Protein AF-A0A3M1CTK2-F1 (afdb_monomer)

Nearest PDB structures (foldseek):
  2a5v-assembly1_A  TM=8.469E-01  e=7.578E-01  Mycobacterium tuberculosis H37Rv
  4brr-assembly2_E  TM=4.277E-01  e=2.875E+00  Escherichia coli K-12
  7y16-assembly1_B  TM=4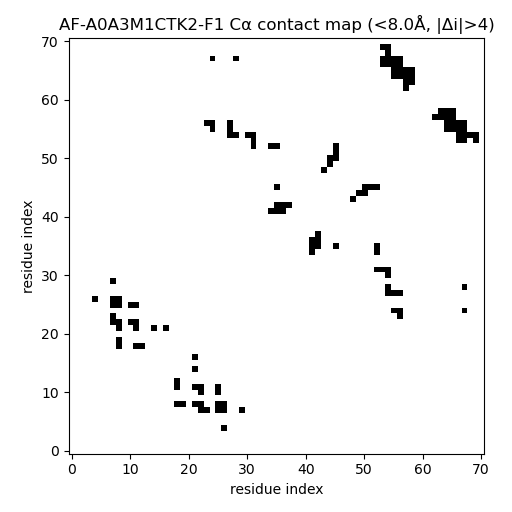.240E-01  e=6.838E+00  Cyberlindnera jadinii

Foldseek 3Di:
DVVLLVVLLVVLVVDPDDSVVSSLQSSLVVVLVCQCVPDPVNVCCVVPVVDDRWGWDQDPVVRDIGTDDDD

Structure (mmCIF, N/CA/C/O backbone):
data_AF-A0A3M1CTK2-F1
#
_entry.id   AF-A0A3M1CTK2-F1
#
loop_
_atom_site.group_PDB
_atom_site.id
_atom_site.type_symbol
_atom_site.label_atom_id
_atom_site.label_alt_id
_atom_site.label_comp_id
_atom_site.label_asym_id
_atom_site.label_entity_id
_atom_site.label_seq_id
_atom_site.pdbx_PDB_ins_code
_atom_site.Cartn_x
_atom_site.Cartn_y
_atom_site.Cartn_z
_atom_site.occupancy
_atom_site.B_iso_or_equiv
_atom_site.auth_seq_id
_atom_site.auth_comp_id
_atom_site.auth_asym_id
_atom_site.auth_atom_id
_atom_site.pdbx_PDB_model_num
ATOM 1 N N . LEU A 1 1 ? 14.973 1.817 8.312 1.00 64.62 1 LEU A N 1
ATOM 2 C CA . LEU A 1 1 ? 13.946 1.850 7.242 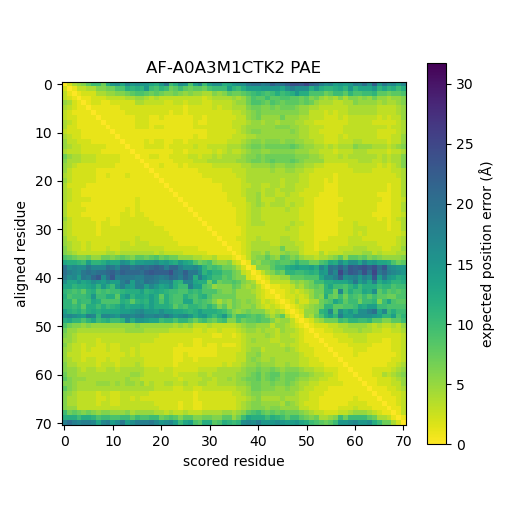1.00 64.62 1 LEU A CA 1
ATOM 3 C C . LEU A 1 1 ? 14.094 0.677 6.280 1.00 64.62 1 LEU A C 1
ATOM 5 O O . LEU A 1 1 ? 13.157 -0.098 6.195 1.00 64.62 1 LEU A O 1
ATOM 9 N N . VAL A 1 2 ? 15.259 0.469 5.653 1.00 76.38 2 VAL A N 1
ATOM 10 C CA . VAL A 1 2 ? 15.487 -0.657 4.716 1.00 76.38 2 VAL A CA 1
ATOM 11 C C . VAL A 1 2 ? 15.100 -2.026 5.308 1.00 76.38 2 VAL A C 1
ATOM 13 O O . VAL A 1 2 ? 14.350 -2.768 4.684 1.00 76.38 2 VAL A O 1
ATOM 16 N N . HIS A 1 3 ? 15.489 -2.322 6.554 1.00 86.94 3 HIS A N 1
ATOM 17 C CA . HIS A 1 3 ? 15.117 -3.583 7.219 1.00 86.94 3 HIS A CA 1
ATOM 18 C C . HIS A 1 3 ? 13.606 -3.804 7.386 1.00 86.94 3 HIS A C 1
ATOM 20 O O . HIS A 1 3 ? 13.165 -4.945 7.435 1.00 86.94 3 HIS A O 1
ATOM 26 N N . ALA A 1 4 ? 12.802 -2.739 7.461 1.00 87.56 4 ALA A N 1
ATOM 27 C CA . ALA A 1 4 ? 11.355 -2.866 7.637 1.00 87.56 4 ALA A CA 1
ATOM 28 C C . ALA A 1 4 ? 10.641 -3.315 6.352 1.00 87.56 4 ALA A C 1
ATOM 30 O O . ALA A 1 4 ? 9.540 -3.850 6.426 1.00 87.56 4 ALA A O 1
ATOM 31 N N . ILE A 1 5 ? 11.260 -3.101 5.187 1.00 92.00 5 ILE A N 1
ATOM 32 C CA . ILE A 1 5 ? 10.692 -3.440 3.874 1.00 92.00 5 ILE A CA 1
ATOM 33 C C . ILE A 1 5 ? 11.170 -4.823 3.413 1.00 92.00 5 ILE A C 1
ATOM 35 O O . ILE A 1 5 ? 10.515 -5.454 2.590 1.00 92.00 5 ILE A O 1
ATOM 39 N N . HIS A 1 6 ? 12.267 -5.339 3.981 1.00 94.56 6 HIS A N 1
ATOM 40 C CA . HIS A 1 6 ? 12.841 -6.639 3.615 1.00 94.56 6 HIS A CA 1
ATOM 41 C C . HIS A 1 6 ? 11.799 -7.780 3.555 1.00 94.56 6 HIS A C 1
ATOM 43 O O . HIS A 1 6 ? 11.754 -8.451 2.525 1.00 94.56 6 HIS A O 1
ATOM 49 N N . PRO A 1 7 ? 10.877 -7.954 4.525 1.00 94.69 7 PRO A N 1
ATOM 50 C CA . PRO A 1 7 ? 9.857 -9.005 4.434 1.00 94.69 7 PRO A CA 1
ATOM 51 C C . PRO A 1 7 ? 8.962 -8.907 3.189 1.00 94.69 7 PRO A C 1
ATOM 53 O O . PRO A 1 7 ? 8.571 -9.928 2.626 1.00 94.69 7 PRO A O 1
ATOM 56 N N . ALA A 1 8 ? 8.652 -7.691 2.734 1.00 95.94 8 ALA A N 1
ATOM 57 C CA . ALA A 1 8 ? 7.855 -7.476 1.531 1.00 95.94 8 ALA A CA 1
ATOM 58 C C . ALA A 1 8 ? 8.630 -7.843 0.259 1.00 95.94 8 ALA A C 1
ATOM 60 O O . ALA A 1 8 ? 8.057 -8.424 -0.657 1.00 95.94 8 ALA A O 1
ATOM 61 N N . VAL A 1 9 ? 9.937 -7.559 0.225 1.00 96.44 9 VAL A N 1
ATOM 62 C CA . VAL A 1 9 ? 10.810 -7.944 -0.894 1.00 96.44 9 VAL A CA 1
ATOM 63 C C . VAL A 1 9 ? 10.920 -9.464 -0.990 1.00 96.44 9 VAL A C 1
ATOM 65 O O . VAL A 1 9 ? 10.787 -10.005 -2.082 1.00 96.44 9 VAL A O 1
ATOM 68 N N . GLU A 1 10 ? 11.115 -10.163 0.132 1.00 96.75 10 GLU A N 1
ATOM 69 C CA . GLU A 1 10 ? 11.193 -11.632 0.132 1.00 96.75 10 GLU A CA 1
ATOM 70 C C . GLU A 1 10 ? 9.883 -12.274 -0.331 1.00 96.75 10 GLU A C 1
ATOM 72 O O . GLU A 1 10 ? 9.901 -13.168 -1.174 1.00 96.75 10 GLU A O 1
ATOM 77 N N . ALA A 1 11 ? 8.738 -11.777 0.143 1.00 96.44 11 ALA A N 1
ATOM 78 C CA . ALA A 1 11 ? 7.435 -12.253 -0.312 1.00 96.44 11 ALA A CA 1
ATOM 79 C C . ALA A 1 11 ? 7.199 -11.975 -1.811 1.00 96.44 11 ALA A C 1
ATOM 81 O O . ALA A 1 11 ? 6.650 -12.820 -2.517 1.00 96.44 11 ALA A O 1
ATOM 82 N N . ALA A 1 12 ? 7.658 -10.828 -2.320 1.00 97.62 12 ALA A N 1
ATOM 83 C CA . ALA A 1 12 ? 7.520 -10.458 -3.726 1.00 97.62 12 ALA A CA 1
ATOM 84 C C . ALA A 1 12 ? 8.342 -11.336 -4.685 1.00 97.62 12 ALA A C 1
ATOM 86 O O . ALA A 1 12 ? 7.950 -1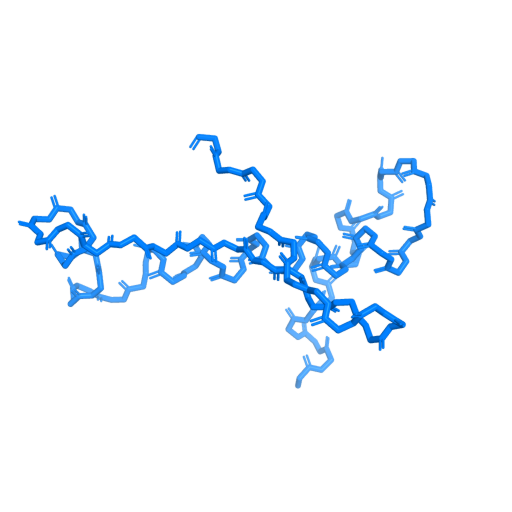1.489 -5.838 1.00 97.62 12 ALA A O 1
ATOM 87 N N . ARG A 1 13 ? 9.438 -11.965 -4.231 1.00 97.19 13 ARG A N 1
ATOM 88 C CA . ARG A 1 13 ? 10.260 -12.869 -5.067 1.00 97.19 13 ARG A CA 1
ATOM 89 C C . ARG A 1 13 ? 9.507 -14.097 -5.576 1.00 97.19 13 ARG A C 1
ATOM 91 O O . ARG A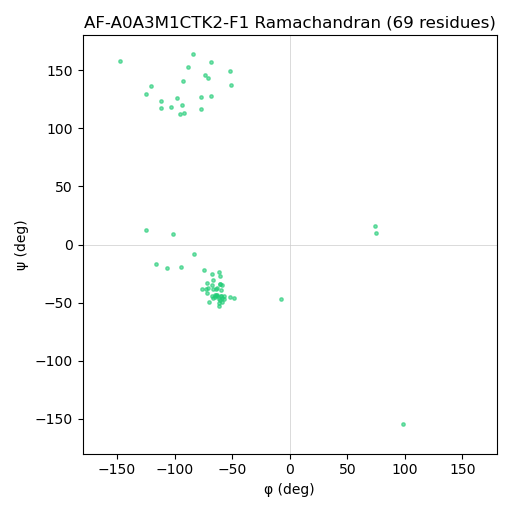 1 13 ? 9.921 -14.680 -6.572 1.00 97.19 13 ARG A O 1
ATOM 98 N N . ALA A 1 14 ? 8.441 -14.503 -4.888 1.00 97.00 14 ALA A N 1
ATOM 99 C CA . ALA A 1 14 ? 7.605 -15.630 -5.292 1.00 97.00 14 ALA A CA 1
ATOM 100 C C . ALA A 1 14 ? 6.536 -15.249 -6.334 1.00 97.00 14 ALA A C 1
ATOM 102 O O . ALA A 1 14 ? 5.854 -16.130 -6.856 1.00 97.00 14 ALA A O 1
ATOM 103 N N . LEU A 1 15 ? 6.364 -13.954 -6.622 1.00 96.81 15 LEU A N 1
ATOM 104 C CA . LEU A 1 15 ? 5.360 -13.456 -7.555 1.00 96.81 15 LEU A CA 1
ATOM 105 C C . LEU A 1 15 ? 5.954 -13.314 -8.966 1.00 96.81 15 LEU A C 1
ATOM 107 O O . LEU A 1 15 ? 7.099 -12.881 -9.111 1.00 96.81 15 LEU A O 1
ATOM 111 N N . PRO A 1 16 ? 5.194 -13.649 -10.022 1.00 96.94 16 PRO A N 1
ATOM 112 C CA . PRO A 1 16 ? 5.614 -13.369 -11.389 1.00 96.94 16 PRO A CA 1
ATOM 113 C C . PRO A 1 16 ? 5.605 -11.856 -11.668 1.00 96.94 16 PRO A C 1
ATOM 115 O O . PRO A 1 16 ? 4.864 -11.102 -11.036 1.00 96.94 16 PRO A O 1
ATOM 118 N N . GLY A 1 17 ? 6.382 -11.418 -12.661 1.00 96.38 17 GLY A N 1
ATOM 119 C CA . GLY A 1 17 ? 6.431 -10.017 -13.096 1.00 96.38 17 GLY A CA 1
ATOM 120 C C . GLY A 1 17 ? 7.604 -9.230 -12.510 1.00 96.38 17 GLY A C 1
ATOM 121 O O . GLY A 1 17 ? 8.649 -9.802 -12.197 1.00 96.38 17 GLY A O 1
ATOM 122 N N . ASP A 1 18 ? 7.446 -7.909 -12.416 1.00 97.56 18 ASP A N 1
ATOM 123 C CA . ASP A 1 18 ? 8.495 -7.013 -11.932 1.00 97.56 18 ASP A CA 1
ATOM 124 C C . ASP A 1 18 ? 8.627 -7.069 -10.404 1.00 97.56 18 ASP A C 1
ATOM 126 O O . ASP A 1 18 ? 7.660 -6.893 -9.660 1.00 97.56 18 ASP A O 1
ATOM 130 N N . LEU A 1 19 ? 9.847 -7.317 -9.923 1.00 96.88 19 LEU A N 1
ATOM 131 C CA . LEU A 1 19 ? 10.103 -7.496 -8.495 1.00 96.88 19 LEU A CA 1
ATOM 132 C C . LEU A 1 19 ? 9.891 -6.202 -7.700 1.00 96.88 19 LEU A C 1
ATOM 134 O O . LEU A 1 19 ? 9.453 -6.269 -6.551 1.00 96.88 19 LEU A O 1
ATOM 138 N N . LEU A 1 20 ? 10.216 -5.042 -8.276 1.00 95.94 20 LEU A N 1
ATOM 139 C CA . LEU A 1 20 ? 10.089 -3.762 -7.587 1.00 95.94 20 LEU A CA 1
ATOM 140 C C . LEU A 1 20 ? 8.612 -3.396 -7.407 1.00 95.94 20 LEU A C 1
ATOM 142 O O . LEU A 1 20 ? 8.203 -3.112 -6.281 1.00 95.94 20 LEU A O 1
ATOM 146 N N . ASP A 1 21 ? 7.811 -3.473 -8.472 1.00 96.44 21 ASP A N 1
ATOM 147 C CA . ASP A 1 21 ? 6.366 -3.221 -8.416 1.00 96.44 21 ASP A CA 1
ATOM 148 C C . ASP A 1 21 ? 5.677 -4.180 -7.434 1.00 96.44 21 ASP A C 1
ATOM 150 O O . ASP A 1 21 ? 4.940 -3.760 -6.535 1.00 96.44 21 ASP A O 1
ATOM 154 N N . ASN A 1 22 ? 6.015 -5.471 -7.505 1.00 97.50 22 ASN A N 1
ATOM 155 C CA . ASN A 1 22 ? 5.507 -6.468 -6.569 1.00 97.50 22 ASN A CA 1
ATOM 156 C C . ASN A 1 22 ? 5.895 -6.146 -5.116 1.00 97.50 22 ASN A C 1
ATOM 158 O O . ASN A 1 22 ? 5.044 -6.206 -4.226 1.00 97.50 22 ASN A O 1
ATOM 162 N N . ALA A 1 23 ? 7.146 -5.759 -4.850 1.00 97.19 23 ALA A N 1
ATOM 163 C CA . ALA A 1 23 ? 7.597 -5.410 -3.503 1.00 97.19 23 ALA A CA 1
ATOM 164 C C . ALA A 1 23 ? 6.878 -4.171 -2.945 1.00 97.19 23 ALA A C 1
ATOM 166 O O . ALA A 1 23 ? 6.518 -4.161 -1.765 1.00 97.19 23 ALA A O 1
ATOM 167 N N . ILE A 1 24 ? 6.616 -3.157 -3.778 1.00 96.62 24 ILE A N 1
ATOM 168 C CA . ILE A 1 24 ? 5.843 -1.962 -3.405 1.00 96.62 24 ILE A CA 1
ATOM 169 C C . ILE A 1 24 ? 4.417 -2.360 -3.004 1.00 96.62 24 ILE A C 1
ATOM 171 O O . ILE A 1 24 ? 3.950 -2.008 -1.917 1.00 96.62 24 ILE A O 1
ATOM 175 N N . ARG A 1 25 ? 3.739 -3.151 -3.844 1.00 97.06 25 ARG A N 1
ATOM 176 C CA . ARG A 1 25 ? 2.358 -3.602 -3.611 1.00 97.06 25 ARG A CA 1
ATOM 177 C C . ARG A 1 25 ? 2.237 -4.468 -2.361 1.00 97.06 25 ARG A C 1
ATOM 179 O O . ARG A 1 25 ? 1.325 -4.270 -1.556 1.00 97.06 25 ARG A O 1
ATOM 186 N N . VAL A 1 26 ? 3.163 -5.408 -2.174 1.00 96.81 26 VAL A N 1
ATOM 187 C CA . VAL A 1 26 ? 3.210 -6.268 -0.984 1.00 96.81 26 VAL A CA 1
ATOM 188 C C . VAL A 1 26 ? 3.467 -5.435 0.269 1.00 96.81 26 VAL A C 1
ATOM 190 O O . VAL A 1 26 ? 2.791 -5.635 1.279 1.00 96.81 26 VAL A O 1
ATOM 193 N N . ASN A 1 27 ? 4.389 -4.471 0.217 1.00 96.19 27 ASN A N 1
ATOM 194 C CA . ASN A 1 27 ? 4.671 -3.609 1.359 1.00 96.19 27 ASN A CA 1
ATOM 195 C C . ASN A 1 27 ? 3.440 -2.788 1.766 1.00 96.19 27 ASN A C 1
ATOM 197 O O . ASN A 1 27 ? 3.083 -2.782 2.943 1.00 96.19 27 ASN A O 1
ATOM 201 N N . ALA A 1 28 ? 2.754 -2.166 0.802 1.00 96.12 28 ALA A N 1
ATOM 202 C CA . ALA A 1 28 ? 1.539 -1.397 1.059 1.00 96.12 28 ALA A CA 1
ATOM 203 C C . ALA A 1 28 ? 0.460 -2.246 1.753 1.00 96.12 28 ALA A C 1
ATOM 205 O O . ALA A 1 28 ? -0.135 -1.800 2.737 1.00 96.12 28 ALA A O 1
ATOM 206 N N . ARG A 1 29 ? 0.249 -3.489 1.291 1.00 95.38 29 ARG A N 1
ATOM 207 C CA . ARG A 1 29 ? -0.680 -4.446 1.918 1.00 95.38 29 ARG A CA 1
ATOM 208 C C . ARG A 1 29 ? -0.275 -4.775 3.356 1.00 95.38 29 ARG A C 1
ATOM 210 O O . ARG A 1 29 ? -1.065 -4.552 4.265 1.00 95.38 29 ARG A O 1
ATOM 217 N N . GLN A 1 30 ? 0.971 -5.194 3.577 1.00 93.62 30 GLN A N 1
ATOM 218 C CA . GLN A 1 30 ? 1.468 -5.570 4.908 1.00 93.62 30 GLN A CA 1
ATOM 219 C C . GLN A 1 30 ? 1.387 -4.419 5.921 1.00 93.62 30 GLN A C 1
ATOM 221 O O . GLN A 1 30 ? 1.058 -4.630 7.089 1.00 93.62 30 GLN A O 1
ATOM 226 N N . VAL A 1 31 ? 1.681 -3.190 5.490 1.00 92.62 31 VAL A N 1
ATOM 227 C CA . VAL A 1 31 ? 1.567 -2.001 6.345 1.00 92.62 31 VAL A CA 1
ATOM 228 C C . VAL A 1 31 ? 0.103 -1.716 6.678 1.00 92.62 31 VAL A C 1
ATOM 230 O O . VAL A 1 31 ? -0.206 -1.466 7.843 1.00 92.62 31 VAL A O 1
ATOM 233 N N . ALA A 1 32 ? -0.800 -1.793 5.696 1.00 92.31 32 ALA A N 1
ATOM 234 C CA . ALA A 1 32 ? -2.231 -1.629 5.930 1.00 92.31 32 ALA A CA 1
ATOM 235 C C . ALA A 1 32 ? -2.767 -2.682 6.913 1.00 92.31 32 ALA A C 1
ATOM 237 O O . ALA A 1 32 ? -3.466 -2.324 7.859 1.00 92.31 32 ALA A O 1
ATOM 238 N N . ASP A 1 33 ? -2.382 -3.949 6.755 1.00 89.81 33 ASP A N 1
ATOM 239 C CA . ASP A 1 33 ? -2.761 -5.034 7.667 1.00 89.81 33 ASP A CA 1
ATOM 240 C C . ASP A 1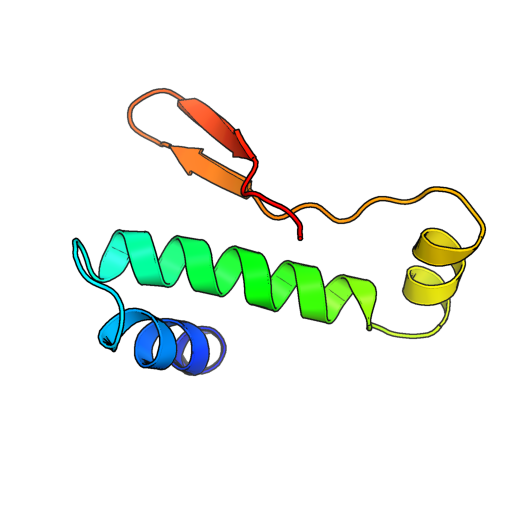 33 ? -2.260 -4.774 9.085 1.00 89.81 33 ASP A C 1
ATOM 242 O O . ASP A 1 33 ? -3.035 -4.808 10.039 1.00 89.81 33 ASP A O 1
ATOM 246 N N . LYS A 1 34 ? -0.987 -4.393 9.226 1.00 88.62 34 LYS A N 1
ATOM 247 C CA . LYS A 1 34 ? -0.405 -4.051 10.527 1.00 88.62 34 LYS A CA 1
ATOM 248 C C . LYS A 1 34 ? -1.117 -2.878 11.203 1.00 88.62 34 LYS A C 1
ATOM 250 O O . LYS A 1 34 ? -1.181 -2.842 12.430 1.00 88.62 34 LYS A O 1
ATOM 255 N N . LEU A 1 35 ? -1.611 -1.907 10.432 1.00 87.44 35 LEU A N 1
ATOM 256 C CA . LEU A 1 35 ? -2.369 -0.767 10.952 1.00 87.44 35 LEU A CA 1
ATOM 257 C C . LEU A 1 35 ? -3.778 -1.166 11.395 1.00 87.44 35 LEU A C 1
ATOM 259 O O . LEU A 1 35 ? -4.228 -0.695 12.437 1.00 87.44 35 LEU A O 1
ATOM 263 N N . ARG A 1 36 ? -4.443 -2.067 10.659 1.00 84.75 36 ARG A N 1
ATOM 264 C CA . ARG A 1 36 ? -5.744 -2.637 11.058 1.00 84.75 36 ARG A CA 1
ATOM 265 C C . ARG A 1 36 ? -5.653 -3.389 12.384 1.00 84.75 36 ARG A C 1
ATOM 267 O O . ARG A 1 36 ? -6.600 -3.351 13.159 1.00 84.75 36 ARG A O 1
ATOM 274 N N . THR A 1 37 ? -4.513 -4.029 12.648 1.00 78.50 37 THR A N 1
ATOM 275 C CA . THR A 1 37 ? -4.258 -4.806 13.871 1.00 78.50 37 THR A CA 1
ATOM 276 C C . THR A 1 37 ? -3.409 -4.059 14.912 1.00 78.50 37 THR A C 1
ATOM 278 O O . THR A 1 37 ? -2.920 -4.672 15.859 1.00 78.50 37 THR A O 1
ATOM 281 N N . SER A 1 38 ? -3.147 -2.761 14.720 1.00 72.69 38 SER A N 1
ATOM 282 C CA . SER A 1 38 ? -2.344 -1.929 15.636 1.00 72.69 38 SER A CA 1
ATOM 283 C C . SER A 1 38 ? -3.196 -1.382 16.794 1.00 72.69 38 SER A C 1
ATOM 285 O O . SER A 1 38 ? -4.420 -1.448 16.711 1.00 72.69 38 SER A O 1
ATOM 287 N N . PRO A 1 39 ? -2.590 -0.881 17.895 1.00 65.94 39 PRO A N 1
ATOM 288 C CA . PRO A 1 39 ? -3.158 -0.934 19.247 1.00 65.94 39 PRO A CA 1
ATOM 289 C C . PRO A 1 39 ? -4.586 -0.390 19.361 1.00 65.94 39 PRO A C 1
ATOM 291 O O . PRO A 1 39 ? -4.936 0.559 18.663 1.00 65.94 39 PRO A O 1
ATOM 294 N N . VAL A 1 40 ? -5.337 -0.977 20.307 1.00 61.69 40 VAL A N 1
ATOM 295 C CA . VAL A 1 40 ? -6.762 -0.825 20.697 1.00 61.69 40 VAL A CA 1
ATOM 296 C C . VAL A 1 40 ? -7.554 0.310 20.040 1.00 61.69 40 VAL A C 1
ATOM 298 O O . VAL A 1 40 ? -8.670 0.078 19.588 1.00 61.69 40 VAL A O 1
ATOM 301 N N . VAL A 1 41 ? -7.024 1.533 19.978 1.00 62.72 41 VAL A N 1
ATOM 302 C CA . VAL A 1 41 ? -7.679 2.684 19.341 1.00 62.72 41 VAL A CA 1
ATOM 303 C C . VAL A 1 41 ? -7.980 2.431 17.861 1.00 62.72 41 VAL A C 1
ATOM 305 O O . VAL A 1 41 ? -9.112 2.650 17.442 1.00 62.72 41 VAL A O 1
ATOM 308 N N . LEU A 1 42 ? -7.013 1.960 17.066 1.00 67.00 42 LEU A N 1
ATOM 309 C CA . LEU A 1 42 ? -7.244 1.738 15.632 1.00 67.00 42 LEU A CA 1
ATOM 310 C C . LEU A 1 42 ? -8.146 0.529 15.394 1.00 67.00 42 LEU A C 1
ATOM 312 O O . LEU A 1 42 ? -9.084 0.630 14.610 1.00 67.00 42 LEU A O 1
ATOM 316 N N . GLU A 1 43 ? -7.939 -0.560 16.133 1.00 67.19 43 GLU A N 1
ATOM 317 C CA . GLU A 1 43 ? -8.809 -1.739 16.080 1.00 67.19 43 GLU A CA 1
ATOM 318 C C . GLU A 1 43 ? -10.273 -1.387 16.408 1.00 67.19 43 GLU A C 1
ATOM 320 O O . GLU A 1 43 ? -11.185 -1.740 15.660 1.00 67.19 43 GLU A O 1
ATOM 325 N N . THR A 1 44 ? -10.505 -0.619 17.480 1.00 72.19 44 THR A N 1
ATOM 326 C CA . THR A 1 44 ? -11.851 -0.185 17.894 1.00 72.19 44 THR A CA 1
ATOM 327 C C . THR A 1 44 ? -12.477 0.733 16.846 1.00 72.19 44 THR A C 1
ATOM 329 O O . THR A 1 44 ? -13.644 0.573 16.502 1.00 72.19 44 THR A O 1
ATOM 332 N N . LEU A 1 45 ? -11.720 1.684 16.287 1.00 77.44 45 LEU A N 1
ATOM 333 C CA . LEU A 1 45 ? -12.239 2.584 15.253 1.00 77.44 45 LEU A CA 1
ATOM 334 C C . LEU A 1 45 ? -12.578 1.847 13.950 1.00 77.44 45 LEU A C 1
ATOM 336 O O . LEU A 1 45 ? -13.598 2.161 13.332 1.00 77.44 45 LEU A O 1
ATOM 340 N N . VAL A 1 46 ? -11.764 0.862 13.554 1.00 71.94 46 VAL A N 1
ATOM 341 C CA . VAL A 1 46 ? -12.017 0.025 12.372 1.00 71.94 46 VAL A CA 1
ATOM 342 C C . VAL A 1 46 ? -13.250 -0.852 12.581 1.00 71.94 46 VAL A C 1
ATOM 344 O O . VAL A 1 46 ? -14.118 -0.901 11.713 1.00 71.94 46 VAL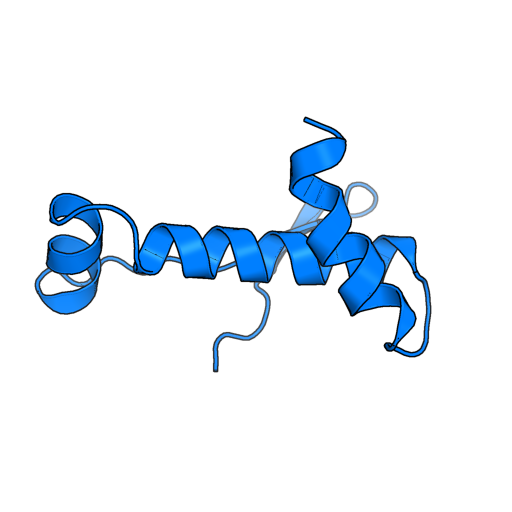 A O 1
ATOM 347 N N . ARG A 1 47 ? -13.370 -1.502 13.745 1.00 70.88 47 ARG A N 1
ATOM 348 C CA . ARG A 1 47 ? -14.472 -2.430 14.034 1.00 70.88 47 ARG A CA 1
ATOM 349 C C . ARG A 1 47 ? -15.797 -1.729 14.343 1.00 70.88 47 ARG A C 1
ATOM 351 O O . ARG A 1 47 ? -16.846 -2.225 13.951 1.00 70.88 47 ARG A O 1
ATOM 358 N N . GLU A 1 48 ? -15.765 -0.608 15.062 1.00 76.75 48 GLU A N 1
ATOM 359 C CA . GLU A 1 48 ? -16.961 -0.040 15.707 1.00 76.75 48 GLU A CA 1
ATOM 360 C C . GLU A 1 48 ? -17.363 1.339 15.173 1.00 76.75 48 GLU A C 1
ATOM 362 O O . GLU A 1 48 ? -18.492 1.770 15.403 1.00 76.75 48 GLU A O 1
ATOM 367 N N . ARG A 1 49 ? -16.474 2.057 14.467 1.00 75.06 49 ARG A N 1
ATOM 368 C CA . ARG A 1 49 ? -16.736 3.440 14.013 1.00 75.06 49 ARG A CA 1
ATOM 369 C C . ARG A 1 49 ? -16.576 3.668 12.510 1.00 75.06 49 ARG A C 1
ATOM 371 O O . ARG A 1 49 ? -16.581 4.815 12.072 1.00 75.06 49 ARG A O 1
ATOM 378 N N . GLY A 1 50 ? -16.473 2.596 11.723 1.00 80.50 50 GLY A N 1
ATOM 379 C CA . GLY A 1 50 ? -16.475 2.663 10.258 1.00 80.50 50 GLY A CA 1
ATOM 380 C C . GLY A 1 50 ? -15.179 3.188 9.633 1.00 80.50 50 GLY A C 1
ATOM 381 O O . GLY A 1 50 ? -15.184 3.563 8.462 1.00 80.50 50 GLY A O 1
ATOM 382 N N . LEU A 1 51 ? -14.068 3.225 10.380 1.00 84.94 51 LEU A N 1
ATOM 383 C CA . LEU A 1 51 ? -12.763 3.566 9.816 1.00 84.94 51 LEU A CA 1
ATOM 384 C C . LEU A 1 51 ? -12.294 2.447 8.876 1.00 84.94 51 LEU A C 1
ATOM 386 O O . LEU A 1 51 ? -12.209 1.289 9.271 1.00 84.94 51 LEU A O 1
ATOM 390 N N . GLN A 1 52 ? -11.927 2.795 7.645 1.00 86.38 52 GLN A N 1
ATOM 391 C CA . GLN A 1 52 ? -11.359 1.845 6.691 1.00 86.38 52 GLN A CA 1
ATOM 392 C C . GLN A 1 52 ? -9.894 2.170 6.425 1.00 86.38 52 GLN A C 1
ATOM 394 O O . GLN A 1 52 ? -9.553 3.261 5.973 1.00 86.38 52 GLN A O 1
ATOM 399 N N . VAL A 1 53 ? -9.023 1.195 6.666 1.00 89.06 53 VAL A N 1
ATOM 400 C CA . VAL A 1 53 ? -7.628 1.246 6.219 1.00 89.06 53 VAL A CA 1
ATOM 401 C C . VAL A 1 53 ? -7.564 0.536 4.873 1.00 89.06 53 VAL A C 1
ATOM 403 O O . VAL A 1 53 ? -7.908 -0.645 4.804 1.00 89.06 53 VAL A O 1
ATOM 406 N N . ARG A 1 54 ? -7.136 1.223 3.807 1.00 93.19 54 ARG A N 1
ATOM 407 C CA . ARG A 1 54 ? -6.970 0.631 2.470 1.00 93.19 54 ARG A CA 1
ATOM 408 C C . ARG A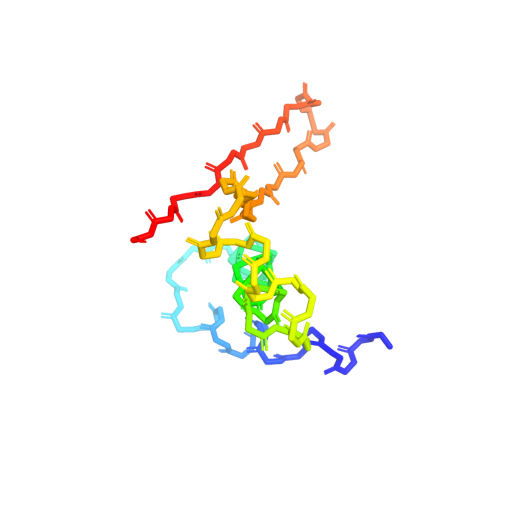 1 54 ? -5.549 0.847 1.938 1.00 93.19 54 ARG A C 1
ATOM 410 O O . ARG A 1 54 ? -5.077 1.981 1.969 1.00 93.19 54 ARG A O 1
ATOM 417 N N . PRO A 1 55 ? -4.868 -0.209 1.461 1.00 95.62 55 PRO A N 1
ATOM 418 C CA . PRO A 1 55 ? -3.575 -0.070 0.808 1.00 95.62 55 PRO A CA 1
ATOM 419 C C . PRO A 1 55 ? -3.730 0.581 -0.571 1.00 95.62 55 PRO A C 1
ATOM 421 O O . PRO A 1 55 ? -4.688 0.304 -1.295 1.00 95.62 55 PRO A O 1
ATOM 424 N N . ALA A 1 56 ? -2.770 1.422 -0.944 1.00 97.19 56 ALA A N 1
ATOM 425 C CA . ALA A 1 56 ? -2.729 2.078 -2.243 1.00 97.19 56 ALA A CA 1
ATOM 426 C C . ALA A 1 56 ? -1.286 2.286 -2.718 1.00 97.19 56 ALA A C 1
ATOM 428 O O . ALA A 1 56 ? -0.363 2.328 -1.900 1.00 97.19 56 ALA A O 1
ATOM 429 N N . VAL A 1 57 ? -1.112 2.435 -4.030 1.00 97.62 57 VAL A N 1
ATOM 430 C CA . VAL A 1 57 ? 0.157 2.777 -4.685 1.00 97.62 57 VAL A CA 1
ATOM 431 C C . VAL A 1 57 ? -0.027 4.076 -5.460 1.00 97.62 57 VAL A C 1
ATOM 433 O O . VAL A 1 57 ? -1.044 4.268 -6.121 1.00 97.62 57 VAL A O 1
ATOM 436 N N . TYR A 1 58 ? 0.945 4.977 -5.355 1.00 97.06 58 TYR A N 1
ATOM 437 C CA . TYR A 1 58 ? 0.979 6.210 -6.134 1.00 97.06 58 TYR A CA 1
ATOM 438 C C . TYR A 1 58 ? 1.886 6.027 -7.351 1.00 97.06 58 TYR A C 1
ATOM 440 O O . TYR A 1 58 ? 3.048 5.647 -7.197 1.00 97.06 58 TYR A O 1
ATOM 448 N N . HIS A 1 59 ? 1.360 6.310 -8.540 1.00 96.25 59 HIS A N 1
ATOM 449 C CA . HIS A 1 59 ? 2.081 6.197 -9.805 1.00 96.25 59 HIS A CA 1
ATOM 450 C C . HIS A 1 59 ? 2.665 7.555 -10.194 1.00 96.25 59 HIS A C 1
ATOM 452 O O . HIS A 1 59 ? 1.923 8.480 -10.515 1.00 96.25 59 HIS A O 1
ATOM 458 N N . PHE A 1 60 ? 3.994 7.694 -10.174 1.00 94.75 60 PHE A N 1
ATOM 459 C CA . PHE A 1 60 ? 4.650 8.979 -10.462 1.00 94.75 60 PHE A CA 1
ATOM 460 C C . PHE A 1 6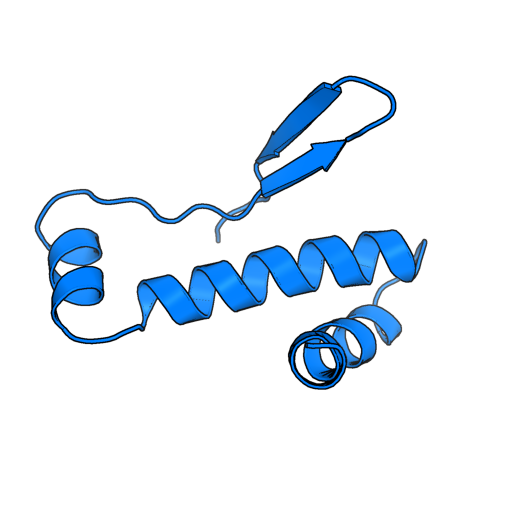0 ? 4.473 9.446 -11.910 1.00 94.75 60 PHE A C 1
ATOM 46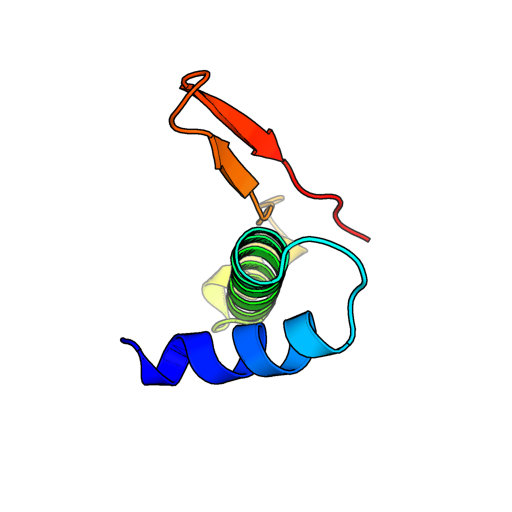2 O O . PHE A 1 60 ? 4.412 10.649 -12.149 1.00 94.75 60 PHE A O 1
ATOM 469 N N . ASP A 1 61 ? 4.361 8.513 -12.854 1.00 95.62 61 ASP A N 1
ATOM 470 C CA . ASP A 1 61 ? 4.265 8.833 -14.281 1.00 95.62 61 ASP A CA 1
ATOM 471 C C . ASP A 1 61 ? 2.906 9.440 -14.656 1.00 95.62 61 ASP A C 1
ATOM 473 O O . ASP A 1 61 ? 2.824 10.293 -15.538 1.00 95.62 61 ASP A O 1
ATOM 477 N N . THR A 1 62 ? 1.836 9.011 -13.979 1.00 96.44 62 THR A N 1
ATOM 478 C CA . THR A 1 62 ? 0.457 9.446 -14.257 1.00 96.44 62 THR A CA 1
ATOM 479 C C . THR A 1 62 ? -0.095 10.396 -13.196 1.00 96.44 62 THR A C 1
ATOM 481 O O . THR A 1 62 ? -1.046 11.129 -13.456 1.00 96.44 62 THR A O 1
ATOM 484 N N . GLY A 1 63 ? 0.489 10.399 -11.997 1.00 96.62 63 GLY A N 1
ATOM 485 C CA . GLY A 1 63 ? -0.023 11.113 -10.831 1.00 96.62 63 GLY A CA 1
ATOM 486 C C . GLY A 1 63 ? -1.241 10.451 -10.180 1.00 96.62 63 GLY A C 1
ATOM 487 O O . GLY A 1 63 ? -1.869 11.060 -9.312 1.00 96.62 63 GLY A O 1
ATOM 488 N N . GLU A 1 64 ? -1.596 9.230 -10.586 1.00 97.75 64 GLU A N 1
ATOM 489 C CA . GLU A 1 64 ? -2.785 8.525 -10.107 1.00 97.75 64 GLU A CA 1
ATOM 490 C C . GLU A 1 64 ? -2.517 7.693 -8.846 1.00 97.75 64 GLU A C 1
ATOM 492 O O . GLU A 1 64 ? -1.412 7.202 -8.602 1.00 97.75 64 GLU A O 1
ATOM 497 N N . VAL A 1 65 ? -3.571 7.501 -8.049 1.00 97.38 65 VAL A N 1
ATOM 498 C CA . VAL A 1 65 ? -3.575 6.587 -6.902 1.00 97.38 65 VAL A CA 1
ATOM 499 C C . VAL A 1 65 ? -4.322 5.317 -7.283 1.00 97.38 65 VAL A C 1
ATOM 501 O O . VAL A 1 65 ? -5.527 5.342 -7.531 1.00 97.38 65 VAL A O 1
ATOM 504 N N . GLU A 1 66 ? -3.620 4.190 -7.259 1.00 97.38 66 GLU A N 1
ATOM 505 C CA . GLU A 1 66 ? -4.211 2.870 -7.415 1.00 97.38 66 GLU A CA 1
ATOM 506 C C . GLU A 1 66 ? -4.558 2.284 -6.045 1.00 97.38 66 GLU A C 1
ATOM 508 O O . GLU A 1 66 ? -3.682 1.948 -5.245 1.00 97.38 66 GLU A O 1
ATOM 513 N N . TRP A 1 67 ? -5.852 2.119 -5.777 1.00 96.81 67 TRP A N 1
ATOM 514 C CA . TRP A 1 67 ? -6.326 1.416 -4.588 1.00 96.81 67 TRP A CA 1
ATOM 515 C C . TRP A 1 67 ? -6.193 -0.093 -4.780 1.00 96.81 67 TRP A C 1
ATOM 517 O O . TRP A 1 67 ? -6.872 -0.675 -5.626 1.00 96.81 67 TRP A O 1
ATOM 527 N N . LEU A 1 68 ? -5.367 -0.747 -3.963 1.00 95.38 68 LEU A N 1
ATOM 528 C CA . LEU A 1 68 ? -5.159 -2.188 -4.079 1.00 95.38 68 LEU A CA 1
ATOM 529 C C . LEU A 1 68 ? -6.384 -2.957 -3.554 1.00 95.38 68 LEU A C 1
ATOM 531 O O . LEU A 1 68 ? -7.011 -2.516 -2.581 1.00 95.38 68 LEU A O 1
ATOM 535 N N . PRO A 1 69 ? -6.719 -4.120 -4.144 1.00 89.69 69 PRO A N 1
ATOM 536 C CA . PRO A 1 69 ? -7.785 -4.977 -3.641 1.00 89.69 69 PRO A CA 1
ATOM 537 C C . PRO A 1 69 ? -7.619 -5.271 -2.149 1.00 89.69 69 PRO A C 1
ATOM 539 O O . PRO A 1 69 ? -6.510 -5.514 -1.667 1.00 89.69 69 PRO A O 1
ATOM 542 N N . THR A 1 70 ? -8.732 -5.208 -1.430 1.00 77.19 70 THR A N 1
ATOM 543 C CA . THR A 1 70 ? -8.847 -5.659 -0.045 1.00 77.19 70 THR A CA 1
ATOM 544 C C . THR A 1 70 ? -9.743 -6.883 -0.063 1.00 77.19 70 THR A C 1
ATOM 546 O O . THR A 1 70 ? -10.877 -6.758 -0.526 1.00 77.19 70 THR A O 1
ATOM 549 N N . ASP A 1 71 ? -9.196 -8.024 0.353 1.00 63.59 71 ASP A N 1
ATOM 550 C CA . ASP A 1 71 ? -9.942 -9.277 0.516 1.00 63.59 71 ASP A CA 1
ATOM 551 C C . ASP A 1 71 ? -10.977 -9.166 1.651 1.00 63.59 71 ASP A C 1
ATOM 553 O O . ASP A 1 71 ? -10.759 -8.339 2.574 1.00 63.59 71 ASP A O 1
#

Secondary structure (DSSP, 8-state):
-HHHHHHHHHHHTTSSS-HHHHHHHHHHHHHHHHHHTSTTHHHHHHHHS------EEE-TTT--EEEPP--

pLDDT: mean 88.58, std 11.0, range [61.69, 97.75]

Solvent-accessible surface area (backbone atoms only — not comparable to full-atom values): 4246 Å² total; per-residue (Å²): 112,74,77,78,48,45,68,22,45,62,61,18,70,77,49,88,78,61,55,66,63,39,18,53,56,41,37,32,44,53,52,33,53,52,49,56,72,31,70,68,68,45,34,47,35,41,75,75,66,75,48,80,80,74,29,58,49,78,40,83,92,80,71,45,76,47,73,52,91,78,135

Radius of gyration: 13.78 Å; Cα contacts (8 Å, |Δi|>4): 71; chains: 1; bounding box: 32×27×35 Å

Sequence (71 aa):
LVHAIHPAVEAARALPGDLLDNAIRVNARQVADKLRTSPVVLETLVRERGLQVRPAVYHFDTGEVEWLPTD

Mean predicted aligned error: 4.88 Å